Protein AF-A0A932LAW6-F1 (afdb_monomer_lite)

Secondary structure (DSSP, 8-state):
--------HHHHHHHHHHHHHHHHTT--HHHHHHHHHHSS--HHHHHHHHHHHHHHHTT--HHHHHHHTGGGSPPTHHHHHHHHHHHHHHHHHHHHHHHHHHHHHHHHHHHHHH-SPP--TTSS---SHHHHHHHHHHHHHHHHHHHHHHHHHHTTTTTSHHHHHHS--

Structure (mmCIF, N/CA/C/O backbone):
data_AF-A0A932LAW6-F1
#
_entry.id   AF-A0A932LAW6-F1
#
loop_
_atom_site.group_PDB
_atom_site.id
_atom_site.type_symbol
_atom_site.label_atom_id
_atom_site.label_alt_id
_atom_site.label_comp_id
_atom_site.label_asym_id
_atom_site.label_entity_id
_atom_site.label_seq_id
_atom_site.pdbx_PDB_ins_code
_atom_site.Cartn_x
_atom_site.Cartn_y
_atom_site.Cartn_z
_atom_site.occupancy
_atom_site.B_iso_or_equiv
_atom_site.auth_seq_id
_atom_site.auth_comp_id
_atom_site.auth_asym_id
_atom_site.auth_atom_id
_atom_site.pdbx_PDB_model_num
ATOM 1 N N . MET A 1 1 ? -21.302 -23.921 12.202 1.00 32.75 1 MET A N 1
ATOM 2 C CA . MET A 1 1 ? -21.237 -22.732 13.083 1.00 32.75 1 MET A CA 1
ATOM 3 C C . MET A 1 1 ? -19.963 -21.955 12.739 1.00 32.75 1 MET A C 1
ATOM 5 O O . MET A 1 1 ? -18.910 -22.314 13.235 1.00 32.75 1 MET A O 1
ATOM 9 N N . ILE A 1 2 ? -20.011 -20.989 11.806 1.00 37.12 2 ILE A N 1
ATOM 10 C CA . ILE A 1 2 ? -18.810 -20.324 11.227 1.00 37.12 2 ILE A CA 1
ATOM 11 C C . ILE A 1 2 ? -18.952 -18.786 11.261 1.00 37.12 2 ILE A C 1
ATOM 13 O O . ILE A 1 2 ? -18.559 -18.077 10.343 1.00 37.12 2 ILE A O 1
ATOM 17 N N . PHE A 1 3 ? -19.542 -18.243 12.326 1.00 42.47 3 PHE A N 1
ATOM 18 C CA . PHE A 1 3 ? -19.561 -16.798 12.563 1.00 42.47 3 PHE A CA 1
ATOM 19 C C . PHE A 1 3 ? -18.620 -16.491 13.727 1.00 42.47 3 PHE A C 1
ATOM 21 O O . PHE A 1 3 ? -19.034 -16.445 14.882 1.00 42.47 3 PHE A O 1
ATOM 28 N N . SER A 1 4 ? -17.327 -16.312 13.437 1.00 49.47 4 SER A N 1
ATOM 29 C CA . SER A 1 4 ? -16.444 -15.626 14.385 1.00 49.47 4 SER A CA 1
ATOM 30 C C . SER A 1 4 ? -16.989 -14.214 14.551 1.00 49.47 4 SER A C 1
ATOM 32 O O . SER A 1 4 ? -16.991 -13.446 13.591 1.00 49.47 4 SER A O 1
ATOM 34 N N . ALA A 1 5 ? -17.457 -13.877 15.753 1.00 54.28 5 ALA A N 1
ATOM 35 C CA . ALA A 1 5 ? -17.764 -12.504 16.119 1.00 54.28 5 ALA A CA 1
ATOM 36 C C . ALA A 1 5 ? -16.483 -11.680 15.921 1.00 54.28 5 ALA A C 1
ATOM 38 O O . ALA A 1 5 ? -15.539 -11.810 16.692 1.00 54.28 5 ALA A O 1
ATOM 39 N N . ARG A 1 6 ? -16.406 -10.925 14.828 1.00 62.38 6 ARG A N 1
ATOM 40 C CA . ARG A 1 6 ? -15.331 -9.973 14.540 1.00 62.38 6 ARG A CA 1
ATOM 41 C C . ARG A 1 6 ? -15.925 -8.581 14.667 1.00 62.38 6 ARG A C 1
ATOM 43 O O . ARG 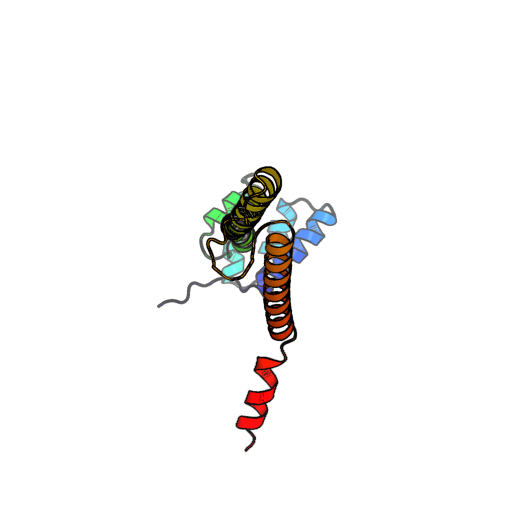A 1 6 ? -17.070 -8.375 14.264 1.00 62.38 6 ARG A O 1
ATOM 50 N N . ILE A 1 7 ? -15.164 -7.637 15.211 1.00 67.69 7 ILE A N 1
ATOM 51 C CA . ILE A 1 7 ? -15.581 -6.231 15.214 1.00 67.69 7 ILE A CA 1
ATOM 52 C C . ILE A 1 7 ? -15.741 -5.742 13.763 1.00 67.69 7 ILE A C 1
ATOM 54 O O . ILE A 1 7 ? -14.938 -6.076 12.886 1.00 67.69 7 ILE A O 1
ATOM 58 N N . GLY A 1 8 ? -16.785 -4.956 13.492 1.00 70.44 8 GLY A N 1
ATOM 59 C CA . GLY A 1 8 ? -16.964 -4.334 12.181 1.00 70.44 8 GLY A CA 1
ATOM 60 C C . GLY A 1 8 ? -15.859 -3.310 11.896 1.00 70.44 8 GLY A C 1
ATOM 61 O O . GLY A 1 8 ? -15.433 -2.590 12.799 1.00 70.44 8 GLY A O 1
ATOM 62 N N . LEU A 1 9 ? -15.415 -3.187 10.636 1.00 69.25 9 LEU A N 1
ATOM 63 C CA . LEU A 1 9 ? -14.391 -2.196 10.256 1.00 69.25 9 LEU A CA 1
ATOM 64 C C . LEU A 1 9 ? -14.783 -0.762 10.650 1.00 69.25 9 LEU A C 1
ATOM 66 O O . LEU A 1 9 ? -13.919 0.023 11.035 1.00 69.25 9 LEU A O 1
ATOM 70 N N . THR A 1 10 ? -16.072 -0.424 10.575 1.00 72.88 10 THR A N 1
ATOM 71 C CA . THR A 1 10 ? -16.589 0.896 10.957 1.00 72.88 10 THR A CA 1
ATOM 72 C C . THR A 1 10 ? -16.482 1.140 12.461 1.00 72.88 10 THR A C 1
ATOM 74 O O . THR A 1 10 ? -16.036 2.212 12.862 1.00 72.88 10 THR A O 1
ATOM 77 N N . GLU A 1 11 ? -16.837 0.154 13.292 1.00 75.88 11 GLU A N 1
ATOM 78 C CA . GLU A 1 11 ? -16.716 0.258 14.754 1.00 75.88 11 GLU A CA 1
ATOM 79 C C . GLU A 1 11 ? -15.250 0.403 15.174 1.00 75.88 11 GLU A C 1
ATOM 81 O O . GLU A 1 11 ? -14.919 1.263 15.988 1.00 75.88 11 GLU A O 1
ATOM 86 N N . LEU A 1 12 ? -14.348 -0.365 14.552 1.00 77.25 12 LEU A N 1
ATOM 87 C CA . LEU A 1 12 ? -12.912 -0.236 14.788 1.00 77.25 12 LEU A CA 1
ATOM 88 C C . LEU A 1 12 ? -12.383 1.144 14.379 1.00 77.25 12 LEU A C 1
ATOM 90 O O . LEU A 1 12 ? -11.644 1.773 15.131 1.00 77.25 12 LEU A O 1
ATOM 94 N N . ALA A 1 13 ? -12.771 1.638 13.202 1.00 78.62 13 ALA A N 1
ATOM 95 C CA . ALA A 1 13 ? -12.347 2.950 12.723 1.00 78.62 13 ALA A CA 1
ATOM 96 C C . ALA A 1 13 ? -12.847 4.087 13.629 1.00 78.62 13 ALA A C 1
ATOM 98 O O . ALA A 1 13 ? -12.137 5.076 13.825 1.00 78.62 13 ALA A O 1
ATOM 99 N N . GLN A 1 14 ? -14.052 3.955 14.192 1.00 82.62 14 GLN A N 1
ATOM 100 C CA . GLN A 1 14 ? -14.587 4.900 15.172 1.00 82.62 14 GLN A CA 1
ATOM 101 C C . GLN A 1 14 ? -13.811 4.845 16.493 1.00 82.62 14 GLN A C 1
ATOM 103 O O . GLN A 1 14 ? -13.443 5.903 17.002 1.00 82.62 14 GLN A O 1
ATOM 108 N N . LEU A 1 15 ? -13.502 3.647 17.002 1.00 82.56 15 LEU A N 1
ATOM 109 C CA . LEU A 1 15 ? -12.679 3.466 18.201 1.00 82.56 15 LEU A CA 1
ATOM 110 C C . LEU A 1 15 ? -11.290 4.096 18.018 1.00 82.56 15 LEU A C 1
ATOM 112 O O . LEU A 1 15 ? -10.901 4.955 18.803 1.00 82.56 15 LEU A O 1
ATOM 116 N N . CYS A 1 16 ? -10.572 3.756 16.941 1.00 83.12 16 CYS A N 1
ATOM 117 C CA . CYS A 1 16 ? -9.248 4.318 16.657 1.00 83.12 16 CYS A CA 1
ATOM 118 C C . CYS A 1 16 ? -9.266 5.849 16.573 1.00 83.12 16 CYS A C 1
ATOM 120 O O . CYS A 1 16 ? -8.334 6.497 17.039 1.00 83.12 16 CYS A O 1
ATOM 122 N N . ARG A 1 17 ? -10.326 6.434 16.002 1.00 84.06 17 ARG A N 1
ATOM 123 C CA . ARG A 1 17 ? -10.468 7.890 15.902 1.00 84.06 17 ARG A CA 1
ATOM 124 C C . ARG A 1 17 ? -10.625 8.541 17.274 1.00 84.06 17 ARG A C 1
ATOM 126 O O . ARG A 1 17 ? -9.969 9.540 17.532 1.00 84.06 17 ARG A O 1
ATOM 133 N N . ARG A 1 18 ? -11.451 7.967 18.154 1.00 84.00 18 ARG A N 1
ATOM 134 C CA . ARG A 1 18 ? -11.637 8.479 19.521 1.00 84.00 18 ARG A CA 1
ATOM 135 C C . ARG A 1 18 ? -10.368 8.346 20.354 1.00 84.00 18 ARG A C 1
ATOM 137 O O . ARG A 1 18 ? -9.985 9.306 21.015 1.00 84.00 18 ARG A O 1
ATOM 144 N N . LEU A 1 19 ? -9.689 7.199 20.260 1.00 85.81 19 LEU A N 1
ATOM 145 C CA . LEU A 1 19 ? -8.396 6.979 20.909 1.00 85.81 19 LEU A CA 1
ATOM 146 C C . LEU A 1 19 ? -7.358 8.009 20.441 1.00 85.81 19 LEU A C 1
ATOM 148 O O . LEU A 1 19 ? -6.687 8.607 21.275 1.00 85.81 19 LEU A O 1
ATOM 152 N N . ALA A 1 20 ? -7.265 8.262 19.131 1.00 85.31 20 ALA A N 1
ATOM 153 C CA . ALA A 1 20 ? -6.348 9.257 18.579 1.00 85.31 20 ALA A CA 1
ATOM 154 C C . ALA A 1 20 ? -6.633 10.665 19.121 1.00 85.31 20 ALA A C 1
ATOM 156 O O . ALA A 1 20 ? -5.726 11.299 19.647 1.00 85.31 20 ALA A O 1
ATOM 157 N N . THR A 1 21 ? -7.893 11.115 19.084 1.00 87.56 21 THR A N 1
ATOM 158 C CA . THR A 1 21 ? -8.285 12.426 19.628 1.00 87.56 21 THR A CA 1
ATOM 159 C C . THR A 1 21 ? -7.980 12.544 21.121 1.00 87.56 21 THR A C 1
ATOM 161 O O . THR A 1 21 ? -7.531 13.590 21.574 1.00 87.56 21 THR A O 1
ATOM 164 N N . ALA A 1 22 ? -8.201 11.482 21.897 1.00 86.81 22 ALA A N 1
ATOM 165 C CA . ALA A 1 22 ? -7.943 11.499 23.331 1.00 86.81 22 ALA A CA 1
ATOM 166 C C . ALA A 1 22 ? -6.441 11.567 23.660 1.00 86.81 22 ALA A C 1
ATOM 168 O O . ALA A 1 22 ? -6.046 12.309 24.557 1.00 86.81 22 ALA A O 1
ATOM 169 N N . ILE A 1 23 ? -5.606 10.837 22.916 1.00 85.50 23 ILE A N 1
ATOM 170 C CA . ILE A 1 23 ? -4.144 10.871 23.072 1.00 85.50 23 ILE A CA 1
ATOM 171 C C . ILE A 1 23 ? -3.584 12.227 22.626 1.00 85.50 23 ILE A C 1
ATOM 173 O O . ILE A 1 23 ? -2.726 12.788 23.299 1.00 85.50 23 ILE A O 1
ATOM 177 N N . GLU A 1 24 ? -4.092 12.782 21.526 1.00 86.62 24 GLU A N 1
ATOM 178 C CA . GLU A 1 24 ? -3.698 14.103 21.021 1.00 86.62 24 GLU A CA 1
ATOM 179 C C . GLU A 1 24 ? -4.111 15.233 21.978 1.00 86.62 24 GLU A C 1
ATOM 181 O O . GLU A 1 24 ? -3.379 16.202 22.150 1.00 86.62 24 GLU A O 1
ATOM 186 N N . ALA A 1 25 ? -5.224 15.058 22.696 1.00 89.75 25 ALA A N 1
ATOM 187 C CA . ALA A 1 25 ? -5.639 15.926 23.798 1.00 89.75 25 ALA A CA 1
ATOM 188 C C . ALA A 1 25 ? -4.805 15.745 25.087 1.00 89.75 25 ALA A C 1
ATOM 190 O O . ALA A 1 25 ? -5.107 16.371 26.102 1.00 89.75 25 ALA A O 1
ATOM 191 N N . GLY A 1 26 ? -3.781 14.883 25.077 1.00 86.56 26 GLY A N 1
ATOM 192 C CA . GLY A 1 26 ? -2.899 14.639 26.219 1.00 86.56 26 GLY A CA 1
ATOM 193 C C . GLY A 1 26 ? -3.530 13.807 27.338 1.00 86.56 26 GLY A C 1
ATOM 194 O O . GLY A 1 26 ? -3.034 13.820 28.464 1.00 86.56 26 GLY A O 1
ATOM 195 N N . ILE A 1 27 ? -4.626 13.090 27.066 1.00 87.88 27 ILE A N 1
ATOM 196 C CA . ILE A 1 27 ? -5.257 12.219 28.060 1.00 87.88 27 ILE A CA 1
ATOM 197 C C . ILE A 1 27 ? -4.407 10.956 28.220 1.00 87.88 27 ILE A C 1
ATOM 199 O O . ILE A 1 27 ? -4.012 10.314 27.247 1.00 87.88 27 ILE A O 1
ATOM 203 N N . GLU A 1 28 ? -4.145 10.588 29.472 1.00 87.69 28 GLU A N 1
ATOM 204 C CA . GLU A 1 28 ? -3.332 9.426 29.820 1.00 87.69 28 GLU A CA 1
ATOM 205 C C . GLU A 1 28 ? -3.929 8.130 29.250 1.00 87.69 28 GLU A C 1
ATOM 207 O O . GLU A 1 28 ? -5.117 7.847 29.426 1.00 87.69 28 GLU A O 1
ATOM 212 N N . ILE A 1 29 ? -3.096 7.337 28.570 1.00 82.50 29 ILE A N 1
ATOM 213 C CA . ILE A 1 29 ? -3.518 6.181 27.770 1.00 82.50 29 ILE A CA 1
ATOM 214 C C . ILE A 1 29 ? -4.379 5.186 28.563 1.00 82.50 29 ILE A C 1
ATOM 216 O O . ILE A 1 29 ? -5.397 4.729 28.044 1.00 82.50 29 ILE A O 1
ATOM 220 N N . ARG A 1 30 ? -4.063 4.904 29.836 1.00 84.12 30 ARG A N 1
ATOM 221 C CA . ARG A 1 30 ? -4.860 3.995 30.682 1.00 84.12 30 ARG A CA 1
ATOM 222 C C . ARG A 1 30 ? -6.273 4.526 30.917 1.00 84.12 30 ARG A C 1
ATOM 224 O O . ARG A 1 30 ? -7.238 3.771 30.815 1.00 84.12 30 ARG A O 1
ATOM 231 N N . GLN A 1 31 ? -6.417 5.827 31.171 1.00 85.12 31 GLN A N 1
ATOM 232 C CA . GLN A 1 31 ? -7.727 6.454 31.374 1.00 85.12 31 GLN A CA 1
ATOM 233 C C . GLN A 1 31 ? -8.558 6.459 30.090 1.00 85.12 31 GLN A C 1
ATOM 235 O O . GLN A 1 31 ? -9.772 6.255 30.138 1.00 85.12 31 GLN A O 1
ATOM 240 N N . VAL A 1 32 ? -7.916 6.666 28.937 1.00 87.81 32 VAL A N 1
ATOM 241 C CA . VAL A 1 32 ? -8.583 6.609 27.630 1.00 87.81 32 VAL A CA 1
ATOM 242 C C . VAL A 1 32 ? -9.174 5.217 27.385 1.00 87.81 32 VAL A C 1
ATOM 244 O O . VAL A 1 32 ? -10.351 5.103 27.038 1.00 87.81 32 VAL A O 1
ATOM 247 N N . TRP A 1 33 ? -8.398 4.157 27.628 1.00 85.06 33 TRP A N 1
ATOM 248 C CA . TRP A 1 33 ? -8.867 2.777 27.468 1.00 85.06 33 TRP A CA 1
ATOM 249 C C . TRP A 1 33 ? -10.000 2.417 28.433 1.00 85.06 33 TRP A C 1
ATOM 251 O O . TRP A 1 33 ? -10.991 1.822 28.010 1.00 85.06 33 TRP A O 1
ATOM 261 N N . GLN A 1 34 ? -9.915 2.832 29.701 1.00 85.00 34 GLN A N 1
ATOM 262 C CA . GLN A 1 34 ? -10.994 2.614 30.674 1.00 85.00 34 GLN A CA 1
ATOM 263 C C . GLN A 1 34 ? -12.297 3.332 30.282 1.00 85.00 34 GLN A C 1
ATOM 265 O O . GLN A 1 34 ? -13.393 2.772 30.422 1.00 85.00 34 GLN A O 1
ATOM 270 N N . ARG A 1 35 ? -12.198 4.557 29.746 1.00 86.00 35 ARG A N 1
ATOM 271 C CA . ARG A 1 35 ? -13.356 5.321 29.254 1.00 86.00 35 ARG A CA 1
ATOM 272 C C . ARG A 1 35 ? -14.012 4.651 28.049 1.00 86.00 35 ARG A C 1
ATOM 274 O O . ARG A 1 35 ? -15.235 4.536 28.025 1.00 86.00 35 ARG A O 1
ATOM 281 N N . GLU A 1 36 ? -13.231 4.163 27.087 1.00 86.56 36 GLU A N 1
ATOM 282 C CA . GLU A 1 36 ? -13.774 3.458 25.916 1.00 86.56 36 GLU A CA 1
ATOM 283 C C . GLU A 1 36 ? -14.362 2.082 26.271 1.00 86.56 36 GLU A C 1
ATOM 285 O O . GLU A 1 36 ? -15.406 1.715 25.733 1.00 86.56 36 GLU A O 1
ATOM 290 N N . ALA A 1 37 ? -13.785 1.349 27.233 1.00 83.44 37 ALA A N 1
ATOM 291 C CA . ALA A 1 37 ? -14.366 0.097 27.733 1.00 83.44 37 ALA A CA 1
ATOM 292 C C . ALA A 1 37 ? -15.738 0.314 28.406 1.00 83.44 37 ALA A C 1
ATOM 294 O O . ALA A 1 37 ? -16.668 -0.484 28.248 1.00 83.44 37 ALA A O 1
ATOM 295 N N . THR A 1 38 ? -15.894 1.430 29.121 1.00 80.38 38 THR A N 1
ATOM 296 C CA . THR A 1 38 ? -17.153 1.795 29.792 1.00 80.38 38 THR A CA 1
ATOM 297 C C . THR A 1 38 ? -18.156 2.452 28.831 1.00 80.38 38 THR A C 1
ATOM 299 O O . THR A 1 38 ? -19.363 2.437 29.084 1.00 80.38 38 THR A O 1
ATOM 302 N N . GLY A 1 39 ? -17.684 2.972 27.696 1.00 78.62 39 GLY A N 1
ATOM 303 C CA . GLY A 1 39 ? -18.461 3.700 26.697 1.00 78.62 39 GLY A CA 1
ATOM 304 C C . GLY A 1 39 ? -19.521 2.881 25.949 1.00 78.62 39 GLY A C 1
ATOM 305 O O . GLY A 1 39 ? -19.820 1.723 26.252 1.00 78.62 39 GLY A O 1
ATOM 306 N N . ARG A 1 40 ? -20.137 3.517 24.943 1.00 72.12 40 ARG A N 1
ATOM 307 C CA . ARG A 1 40 ? -21.150 2.888 24.079 1.00 72.12 40 ARG A CA 1
ATOM 308 C C . ARG A 1 40 ? -20.472 1.993 23.037 1.00 72.12 40 ARG A C 1
ATOM 310 O O . ARG A 1 40 ? -20.171 2.446 21.935 1.00 72.12 40 ARG A O 1
ATOM 317 N N . VAL A 1 41 ? -20.256 0.735 23.406 1.00 75.88 41 VA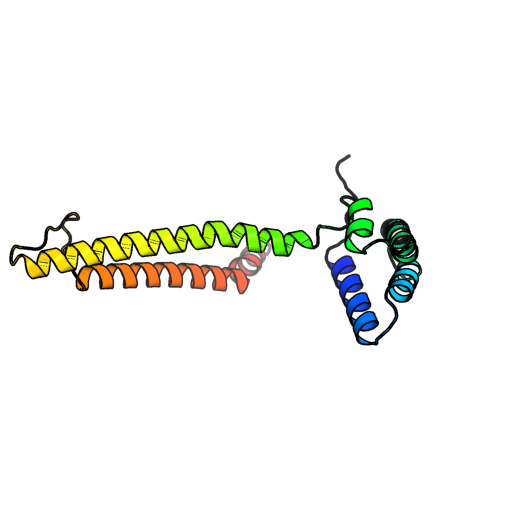L A N 1
ATOM 318 C CA . VAL A 1 41 ? -19.751 -0.348 22.548 1.00 75.88 41 VAL A CA 1
ATOM 319 C C . VAL A 1 41 ? -20.656 -1.578 22.653 1.00 75.88 41 VAL A C 1
ATOM 321 O O . VAL A 1 41 ? -21.377 -1.748 23.639 1.00 75.88 41 VAL A O 1
ATOM 324 N N . SER A 1 42 ? -20.635 -2.439 21.632 1.00 77.19 42 SER A N 1
ATOM 325 C CA . SER A 1 42 ? -21.396 -3.693 21.623 1.00 77.19 42 SER A CA 1
ATOM 326 C C . SER A 1 42 ? -20.999 -4.598 22.799 1.00 77.19 42 SER A C 1
ATOM 328 O O . SER A 1 42 ? -19.857 -4.584 23.261 1.00 77.19 42 SER A O 1
ATOM 330 N N . SER A 1 43 ? -21.937 -5.400 23.314 1.00 73.69 43 SER A N 1
ATOM 331 C CA . SER A 1 43 ? -21.728 -6.202 24.534 1.00 73.69 43 SER A CA 1
ATOM 332 C C . SER A 1 43 ? -20.559 -7.193 24.425 1.00 73.69 43 SER A C 1
ATOM 334 O O . SER A 1 43 ? -19.851 -7.421 25.407 1.00 73.69 43 SER A O 1
ATOM 336 N N . GLY A 1 44 ? -20.313 -7.737 23.228 1.00 75.56 44 GLY A N 1
ATOM 337 C CA . GLY A 1 44 ? -19.161 -8.595 22.937 1.00 75.56 44 GLY A CA 1
ATOM 338 C C . GLY A 1 44 ? -17.828 -7.840 22.880 1.00 75.56 44 GLY A C 1
ATOM 339 O O . GLY A 1 44 ? -16.815 -8.350 23.359 1.00 75.56 44 GLY A O 1
ATOM 340 N N . LEU A 1 45 ? -17.830 -6.610 22.354 1.00 77.75 45 LEU A N 1
ATOM 341 C CA . LEU A 1 45 ? -16.649 -5.747 22.288 1.00 77.75 45 LEU A CA 1
ATOM 342 C C . LEU A 1 45 ? -16.291 -5.182 23.666 1.00 77.75 45 LEU A C 1
ATOM 344 O O . LEU A 1 45 ? -15.113 -5.118 23.997 1.00 77.75 45 LEU A O 1
ATOM 348 N N . ARG A 1 46 ? -17.289 -4.842 24.493 1.00 83.81 46 ARG A N 1
ATOM 349 C CA . ARG A 1 46 ? -17.089 -4.315 25.851 1.00 83.81 46 ARG A CA 1
ATOM 350 C C . ARG A 1 46 ? -16.205 -5.226 26.696 1.00 83.81 46 ARG A C 1
ATOM 352 O O . ARG A 1 46 ? -15.213 -4.757 27.237 1.00 83.81 46 ARG A O 1
ATOM 359 N N . LYS A 1 47 ? -16.527 -6.524 26.773 1.00 83.38 47 LYS A N 1
ATOM 360 C CA . LYS A 1 47 ? -15.749 -7.488 27.577 1.00 83.38 47 LYS A CA 1
ATOM 361 C C . LYS A 1 47 ? -14.280 -7.533 27.156 1.00 83.38 47 LYS A C 1
ATOM 363 O O . LYS A 1 47 ? -13.395 -7.596 27.997 1.00 83.38 47 LYS A O 1
ATOM 368 N N . ARG A 1 48 ? -14.036 -7.471 25.850 1.00 84.81 48 ARG A N 1
ATOM 369 C CA . ARG A 1 48 ? -12.701 -7.529 25.253 1.00 84.81 48 ARG A CA 1
ATOM 370 C C . ARG A 1 48 ? -11.927 -6.223 25.429 1.00 84.81 48 ARG A C 1
ATOM 372 O O . ARG A 1 48 ? -10.760 -6.255 25.784 1.00 84.81 48 ARG A O 1
ATOM 379 N N . LEU A 1 49 ? -12.579 -5.072 25.258 1.00 84.19 49 LEU A N 1
ATOM 380 C CA . LEU A 1 49 ? -11.985 -3.768 25.571 1.00 84.19 49 LEU A CA 1
ATOM 381 C C . LEU A 1 49 ? -11.651 -3.632 27.054 1.00 84.19 49 LEU A C 1
ATOM 383 O O . LEU A 1 49 ? -10.647 -3.017 27.386 1.00 84.19 49 LEU A O 1
ATOM 387 N N . GLN A 1 50 ? -12.469 -4.213 27.930 1.00 87.06 50 GLN A N 1
ATOM 388 C CA . GLN A 1 50 ? -12.220 -4.210 29.365 1.00 87.06 50 GLN A CA 1
ATOM 389 C C . GLN A 1 50 ? -10.993 -5.058 29.719 1.00 87.06 50 GLN A C 1
ATOM 391 O O . GLN A 1 50 ? -10.123 -4.572 30.428 1.00 87.06 50 GLN A O 1
ATOM 396 N N . GLN A 1 51 ? -10.844 -6.243 29.116 1.00 86.38 51 GLN A N 1
ATOM 397 C CA . GLN A 1 51 ? -9.616 -7.045 29.230 1.00 86.38 51 GLN A CA 1
ATOM 398 C C . GLN A 1 51 ? -8.370 -6.267 28.778 1.00 86.38 51 GLN A C 1
ATOM 400 O O . GLN A 1 51 ? -7.365 -6.261 29.486 1.00 86.38 51 GLN A O 1
ATOM 405 N N . VAL A 1 52 ? -8.450 -5.565 27.641 1.00 86.88 52 VAL A N 1
ATOM 406 C CA . VAL A 1 52 ? -7.343 -4.731 27.143 1.00 86.88 52 VAL A CA 1
ATOM 407 C C . VAL A 1 52 ? -7.051 -3.567 28.093 1.00 86.88 52 VAL A C 1
ATOM 409 O O . VAL A 1 52 ? -5.891 -3.302 28.396 1.00 86.88 52 VAL A O 1
ATOM 412 N N . ALA A 1 53 ? -8.080 -2.882 28.595 1.00 87.75 53 ALA A N 1
ATOM 413 C CA . ALA A 1 53 ? -7.917 -1.779 29.538 1.00 87.75 53 ALA A CA 1
ATOM 414 C C . ALA A 1 53 ? -7.263 -2.237 30.850 1.00 87.75 53 ALA A C 1
ATOM 416 O O . ALA A 1 53 ? -6.386 -1.542 31.364 1.00 87.75 53 ALA A O 1
ATOM 417 N N . ASP A 1 54 ? -7.638 -3.414 31.354 1.00 89.12 54 ASP A N 1
ATOM 418 C CA . ASP A 1 54 ? -7.066 -3.994 32.569 1.00 89.12 54 ASP A CA 1
ATOM 419 C C . ASP A 1 54 ? -5.596 -4.390 32.363 1.00 89.12 54 ASP A C 1
ATOM 421 O O . ASP A 1 54 ? -4.761 -4.105 33.218 1.00 89.12 54 ASP A O 1
ATOM 425 N N . ALA A 1 55 ? -5.247 -4.988 31.220 1.00 86.62 55 ALA A N 1
ATOM 426 C CA . ALA A 1 55 ? -3.862 -5.318 30.870 1.00 86.62 55 ALA A CA 1
ATOM 427 C C . ALA A 1 55 ? -2.973 -4.070 30.759 1.00 86.62 55 ALA A C 1
ATOM 429 O O . ALA A 1 55 ? -1.899 -3.996 31.359 1.00 86.62 55 ALA A O 1
ATOM 430 N N . VAL A 1 56 ? -3.463 -3.030 30.083 1.00 87.81 56 VAL A N 1
ATOM 431 C CA . VAL A 1 56 ? -2.751 -1.748 29.962 1.00 87.81 56 VAL A CA 1
ATOM 432 C C . VAL A 1 56 ? -2.631 -1.052 31.326 1.00 87.81 56 VAL A C 1
ATOM 434 O O . VAL A 1 56 ? -1.616 -0.414 31.609 1.00 87.81 56 VAL A O 1
ATOM 437 N N . ALA A 1 57 ? -3.618 -1.208 32.215 1.00 86.69 57 ALA A N 1
ATOM 438 C CA . ALA A 1 57 ? -3.540 -0.713 33.590 1.00 86.69 57 ALA A CA 1
ATOM 439 C C . ALA A 1 57 ? -2.492 -1.457 34.438 1.00 86.69 57 ALA A C 1
ATOM 441 O O . ALA A 1 57 ? -1.865 -0.833 35.295 1.00 86.69 57 ALA A O 1
ATOM 442 N N . ARG A 1 58 ? -2.246 -2.747 34.168 1.00 87.12 58 ARG A N 1
ATOM 443 C CA . ARG A 1 58 ? -1.157 -3.536 34.777 1.00 87.12 58 ARG A CA 1
ATOM 444 C C . ARG A 1 58 ? 0.236 -3.182 34.242 1.00 87.12 58 ARG A C 1
ATOM 446 O O . ARG A 1 58 ? 1.226 -3.660 34.786 1.00 87.12 58 ARG A O 1
ATOM 453 N N . GLY A 1 59 ? 0.323 -2.334 33.216 1.00 85.69 59 GLY A N 1
ATOM 454 C CA . GLY A 1 59 ? 1.583 -1.923 32.592 1.00 85.69 59 GLY A CA 1
ATOM 455 C C . GLY A 1 59 ? 2.003 -2.781 31.397 1.00 85.69 59 GLY A C 1
ATOM 456 O O . GLY A 1 59 ? 3.117 -2.620 30.905 1.00 85.69 59 GLY A O 1
ATOM 457 N N . GLU A 1 60 ? 1.133 -3.666 30.911 1.00 85.31 60 GLU A N 1
ATOM 458 C CA . GLU A 1 60 ? 1.377 -4.413 29.677 1.00 85.31 60 GLU A CA 1
ATOM 459 C C . GLU A 1 60 ? 1.262 -3.494 28.454 1.00 85.31 60 GLU A C 1
ATOM 461 O O . GLU A 1 60 ? 0.577 -2.462 28.474 1.00 85.31 60 GLU A O 1
ATOM 466 N N . THR A 1 61 ? 1.929 -3.858 27.356 1.00 84.50 61 THR A N 1
ATOM 467 C CA . THR A 1 61 ? 1.820 -3.065 26.132 1.00 84.50 61 THR A CA 1
ATOM 468 C C . THR A 1 61 ? 0.435 -3.241 25.508 1.00 84.50 61 THR A C 1
ATOM 470 O O . THR A 1 61 ? -0.145 -4.326 25.508 1.00 84.50 61 THR A O 1
ATOM 473 N N . VAL A 1 62 ? -0.094 -2.171 24.907 1.00 81.56 62 VAL A N 1
ATOM 474 C CA . VAL A 1 62 ? -1.375 -2.211 24.175 1.00 81.56 62 VAL A CA 1
ATOM 475 C C . VAL A 1 62 ? -1.356 -3.284 23.074 1.00 81.56 62 VAL A C 1
ATOM 477 O O . VAL A 1 62 ? -2.377 -3.906 22.797 1.00 81.56 62 VAL A O 1
ATOM 480 N N . SER A 1 63 ? -0.195 -3.517 22.454 1.00 79.38 63 SER A N 1
ATOM 481 C CA . SER A 1 63 ? -0.020 -4.538 21.417 1.00 79.38 63 SER A CA 1
ATOM 482 C C . SER A 1 63 ? -0.218 -5.954 21.960 1.00 79.38 63 SER A C 1
ATOM 484 O O . SER A 1 63 ? -0.918 -6.741 21.322 1.00 79.38 63 SER A O 1
ATOM 486 N N . ASP A 1 64 ? 0.352 -6.256 23.129 1.00 81.69 64 ASP A N 1
ATOM 487 C CA . ASP A 1 64 ? 0.272 -7.583 23.752 1.00 81.69 64 ASP A CA 1
ATOM 488 C C . ASP A 1 64 ? -1.145 -7.855 24.273 1.00 81.69 64 ASP A C 1
ATOM 490 O O . ASP A 1 64 ? -1.731 -8.893 23.970 1.00 81.69 64 ASP A O 1
ATOM 494 N N . ALA A 1 65 ? -1.756 -6.860 24.921 1.00 83.75 65 ALA A N 1
ATOM 495 C CA . ALA A 1 65 ? -3.132 -6.928 25.410 1.00 83.75 65 ALA A CA 1
ATOM 496 C C . ALA A 1 65 ? -4.160 -7.176 24.283 1.00 83.75 65 ALA A C 1
ATOM 498 O O . ALA A 1 65 ? -5.104 -7.963 24.414 1.00 83.75 65 ALA A O 1
ATOM 499 N N . ILE A 1 66 ? -3.984 -6.515 23.131 1.00 79.62 66 ILE A N 1
ATOM 500 C CA . ILE A 1 66 ? -4.840 -6.733 21.954 1.00 79.62 66 ILE A CA 1
ATOM 501 C C . ILE A 1 66 ? -4.578 -8.116 21.339 1.00 79.62 66 ILE A C 1
ATOM 503 O O . ILE A 1 66 ? -5.528 -8.763 20.893 1.00 79.62 66 ILE A O 1
ATOM 507 N N . ALA A 1 67 ? -3.327 -8.586 21.322 1.00 78.06 67 ALA A N 1
ATOM 508 C CA . ALA A 1 67 ? -2.978 -9.909 20.807 1.00 78.06 67 ALA A CA 1
ATOM 509 C C . ALA A 1 67 ? -3.599 -11.040 21.647 1.00 78.06 67 ALA A C 1
ATOM 511 O O . ALA A 1 67 ? -4.121 -12.002 21.079 1.00 78.06 67 ALA A O 1
ATOM 512 N N . GLU A 1 68 ? -3.637 -10.889 22.973 1.00 77.44 68 GLU A N 1
ATOM 513 C CA . GLU A 1 68 ? -4.261 -11.841 23.904 1.00 77.44 68 GLU A CA 1
ATOM 514 C C . GLU A 1 68 ? -5.781 -11.964 23.688 1.00 77.44 68 GLU A C 1
ATOM 516 O O . GLU A 1 68 ? -6.383 -13.025 23.858 1.00 77.44 68 GLU A O 1
ATOM 521 N N . THR A 1 69 ? -6.408 -10.899 23.184 1.00 73.25 69 THR A N 1
ATOM 522 C CA . THR A 1 69 ? -7.830 -10.892 22.817 1.00 73.25 69 THR A CA 1
ATOM 523 C C . THR A 1 69 ? -8.129 -11.747 21.562 1.00 73.25 69 THR A C 1
ATOM 525 O O . THR A 1 69 ? -9.293 -12.040 21.261 1.00 73.25 69 THR A O 1
ATOM 528 N N . GLY A 1 70 ? -7.112 -12.202 20.824 1.00 70.81 70 GLY A N 1
ATOM 529 C CA . GLY A 1 70 ? -7.241 -13.134 19.701 1.00 70.81 70 GLY A CA 1
ATOM 530 C C . GLY A 1 70 ? -7.890 -12.538 18.442 1.00 70.81 70 GLY A C 1
ATOM 531 O O . GLY A 1 70 ? -7.780 -11.352 18.148 1.00 70.81 70 GLY A O 1
ATOM 532 N N . SER A 1 71 ? -8.603 -13.370 17.670 1.00 64.19 71 SER A N 1
ATOM 533 C CA . SER A 1 71 ? -9.115 -13.052 16.317 1.00 64.19 71 SER A CA 1
ATOM 534 C C . SER A 1 71 ? -10.286 -12.054 16.243 1.00 64.19 71 SER A C 1
ATOM 536 O O . SER A 1 71 ? -10.879 -11.881 15.174 1.00 64.19 71 SER A O 1
ATOM 538 N N . TYR A 1 72 ? -10.650 -11.418 17.362 1.00 68.38 72 TYR A N 1
ATOM 539 C CA . TYR A 1 72 ? -11.793 -10.504 17.441 1.00 68.38 72 TYR A CA 1
ATOM 540 C C . TYR A 1 72 ? -11.482 -9.118 16.884 1.00 68.38 72 TYR A C 1
ATOM 542 O O . TYR A 1 72 ? -12.295 -8.559 16.144 1.00 68.38 72 TYR A O 1
ATOM 550 N N . PHE A 1 73 ? -10.308 -8.579 17.219 1.00 66.81 73 PHE A N 1
ATOM 551 C CA . PHE A 1 73 ? -9.779 -7.400 16.550 1.00 66.81 73 PHE A CA 1
ATOM 552 C C . PHE A 1 73 ? -9.172 -7.866 15.224 1.00 66.81 73 PHE A C 1
ATOM 554 O O . PHE A 1 73 ? -8.287 -8.726 15.237 1.00 66.81 73 PHE A O 1
ATOM 561 N N . PRO A 1 74 ? -9.631 -7.364 14.061 1.00 61.78 74 PRO A N 1
ATOM 562 C CA . PRO A 1 74 ? -8.921 -7.626 12.828 1.00 61.78 74 PRO A CA 1
ATOM 563 C C . PRO A 1 74 ? -7.511 -7.076 13.033 1.00 61.78 74 PRO A C 1
ATOM 565 O O . PRO A 1 74 ? -7.365 -5.985 13.597 1.00 61.78 74 PRO A O 1
ATOM 568 N N . PRO A 1 75 ? -6.475 -7.818 12.626 1.00 57.44 75 PRO A N 1
ATOM 569 C CA . PRO A 1 75 ? -5.116 -7.371 12.840 1.00 57.44 75 PRO A CA 1
ATOM 570 C C . PRO A 1 75 ? -4.997 -5.975 12.228 1.00 57.44 75 PRO A C 1
ATOM 572 O O . PRO A 1 75 ? -5.174 -5.807 11.024 1.00 57.44 75 PRO A O 1
ATOM 575 N N . LEU A 1 76 ? -4.703 -4.943 13.025 1.00 54.53 76 LEU A N 1
ATOM 576 C CA . LEU A 1 76 ? -4.260 -3.662 12.463 1.00 54.53 76 LEU A CA 1
ATOM 577 C C . LEU A 1 76 ? -2.994 -3.883 11.610 1.00 54.53 76 LEU A C 1
ATOM 579 O O . LEU A 1 76 ? -2.715 -3.113 10.689 1.00 54.53 76 LEU A O 1
ATOM 583 N N . GLN A 1 77 ? -2.283 -4.998 11.841 1.00 51.31 77 GLN A N 1
ATOM 584 C CA . GLN A 1 77 ? -1.244 -5.498 10.951 1.00 51.31 77 GLN A CA 1
ATOM 585 C C . GLN A 1 77 ? -1.746 -5.861 9.551 1.00 51.31 77 GLN A C 1
ATOM 587 O O . GLN A 1 77 ? -0.911 -5.981 8.674 1.00 51.31 77 GLN A O 1
ATOM 592 N N . LEU A 1 78 ? -3.043 -6.001 9.264 1.00 52.94 78 LEU A N 1
ATOM 593 C CA . LEU A 1 78 ? -3.497 -6.408 7.934 1.00 52.94 78 LEU A CA 1
ATOM 594 C C . LEU A 1 78 ? -3.086 -5.376 6.873 1.00 52.94 78 LEU A C 1
ATOM 596 O O . LEU A 1 78 ? -2.534 -5.753 5.852 1.00 52.94 78 LEU A O 1
ATOM 600 N N . ARG A 1 79 ? -3.218 -4.066 7.136 1.00 53.41 79 ARG A N 1
ATOM 601 C CA . ARG A 1 79 ? -2.735 -3.026 6.202 1.00 53.41 79 ARG A CA 1
ATOM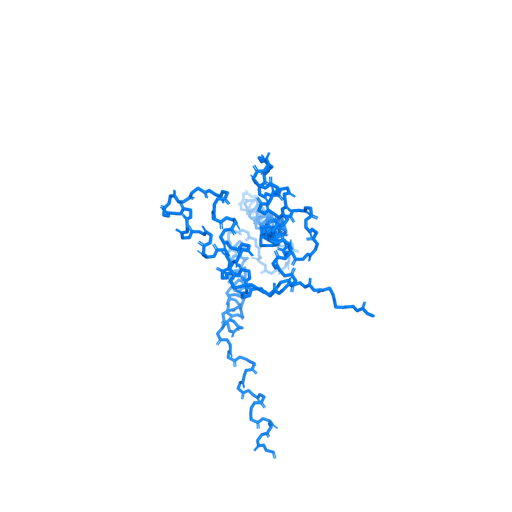 602 C C . ARG A 1 79 ? -1.215 -3.042 6.033 1.00 53.41 79 ARG A C 1
ATOM 604 O O . ARG A 1 79 ? -0.733 -2.887 4.916 1.00 53.41 79 ARG A O 1
ATOM 611 N N . ARG A 1 80 ? -0.465 -3.216 7.126 1.00 58.31 80 ARG A N 1
ATOM 612 C CA . ARG A 1 80 ? 1.005 -3.185 7.096 1.00 58.31 80 ARG A CA 1
ATOM 613 C C . ARG A 1 80 ? 1.590 -4.463 6.495 1.00 58.31 80 ARG A C 1
ATOM 615 O O . ARG A 1 80 ? 2.511 -4.372 5.699 1.00 58.31 80 ARG A O 1
ATOM 622 N N . ASN A 1 81 ? 0.989 -5.613 6.777 1.00 58.28 81 ASN A N 1
ATOM 623 C CA . ASN A 1 81 ? 1.319 -6.894 6.168 1.00 58.28 81 ASN A CA 1
ATOM 624 C C . ASN A 1 81 ? 0.871 -6.942 4.713 1.00 58.28 81 ASN A C 1
ATOM 626 O O . ASN A 1 81 ? 1.599 -7.503 3.919 1.00 58.28 81 ASN A O 1
ATOM 630 N N . PHE A 1 82 ? -0.246 -6.321 4.320 1.00 56.59 82 PHE A N 1
ATOM 631 C CA . PHE A 1 82 ? -0.592 -6.198 2.901 1.00 56.59 82 PHE A CA 1
ATOM 632 C C . PHE A 1 82 ? 0.394 -5.300 2.156 1.00 56.59 82 PHE A C 1
ATOM 634 O O . PHE A 1 82 ? 0.837 -5.668 1.077 1.00 56.59 82 PHE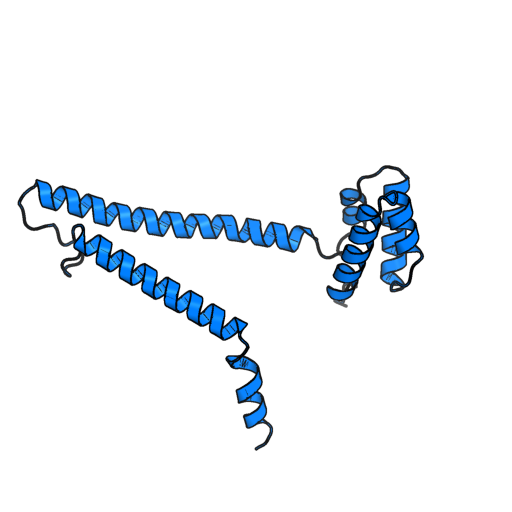 A O 1
ATOM 641 N N . LEU A 1 83 ? 0.792 -4.157 2.725 1.00 62.50 83 LEU A N 1
ATOM 642 C CA . LEU A 1 83 ? 1.807 -3.295 2.110 1.00 62.50 83 LEU A CA 1
ATOM 643 C C . LEU A 1 83 ? 3.177 -3.983 2.043 1.00 62.50 83 LEU A C 1
ATOM 645 O O . LEU A 1 83 ? 3.812 -3.948 0.996 1.00 62.50 83 LEU A O 1
ATOM 649 N N . ALA A 1 84 ? 3.602 -4.664 3.109 1.00 61.88 84 ALA A N 1
ATOM 650 C CA . ALA A 1 84 ? 4.844 -5.437 3.126 1.00 61.88 84 ALA A CA 1
ATOM 651 C C . ALA A 1 84 ? 4.784 -6.667 2.197 1.00 61.88 84 ALA A C 1
ATOM 653 O O . ALA A 1 84 ? 5.764 -6.972 1.523 1.00 61.88 84 ALA A O 1
ATOM 654 N N . ALA A 1 85 ? 3.627 -7.330 2.093 1.00 63.53 85 ALA A N 1
ATOM 655 C CA . ALA A 1 85 ? 3.405 -8.459 1.190 1.00 63.53 85 ALA A CA 1
ATOM 656 C C . ALA A 1 85 ? 3.298 -8.038 -0.279 1.00 63.53 85 ALA A C 1
ATOM 658 O O . ALA A 1 85 ? 3.576 -8.855 -1.145 1.00 63.53 85 ALA A O 1
ATOM 659 N N . ILE A 1 86 ? 2.920 -6.789 -0.577 1.00 72.75 86 ILE A N 1
ATOM 660 C CA . ILE A 1 86 ? 2.957 -6.224 -1.937 1.00 72.75 86 ILE A CA 1
ATOM 661 C C . ILE A 1 86 ? 4.354 -5.677 -2.258 1.00 72.75 86 ILE A C 1
ATOM 663 O O . ILE A 1 86 ? 4.775 -5.720 -3.412 1.00 72.75 86 ILE A O 1
ATOM 667 N N . ALA A 1 87 ? 5.098 -5.204 -1.253 1.00 76.19 87 ALA A N 1
ATOM 668 C CA . ALA A 1 87 ? 6.422 -4.620 -1.447 1.00 76.19 87 ALA A CA 1
ATOM 669 C C . ALA A 1 87 ? 7.421 -5.612 -2.061 1.00 76.19 87 ALA A C 1
ATOM 671 O O . ALA A 1 87 ? 8.123 -5.249 -3.002 1.00 76.19 87 ALA A O 1
ATOM 672 N N . TRP A 1 88 ? 7.459 -6.864 -1.584 1.00 81.25 88 TRP A N 1
ATOM 673 C CA . TRP A 1 88 ? 8.382 -7.874 -2.116 1.00 81.25 88 TRP A CA 1
ATOM 674 C C . TRP A 1 88 ? 8.088 -8.261 -3.585 1.00 81.25 88 TRP A C 1
ATOM 676 O O . TRP A 1 88 ? 8.982 -8.114 -4.422 1.00 81.25 88 TRP A O 1
ATOM 686 N N . PRO A 1 89 ? 6.851 -8.641 -3.966 1.00 82.38 89 PRO A N 1
ATOM 687 C CA . PRO A 1 89 ? 6.481 -8.852 -5.369 1.00 82.38 89 PRO A CA 1
ATOM 688 C C . PRO A 1 89 ? 6.647 -7.606 -6.249 1.00 82.38 89 PRO A C 1
ATOM 690 O O . PRO A 1 89 ? 7.049 -7.716 -7.407 1.00 82.38 89 PRO A O 1
ATOM 693 N N . GLY A 1 90 ? 6.368 -6.411 -5.715 1.00 85.12 90 GLY A N 1
ATOM 694 C CA . GLY A 1 90 ? 6.547 -5.150 -6.438 1.00 85.12 90 GLY A CA 1
ATOM 695 C C . GLY A 1 90 ? 8.012 -4.879 -6.782 1.00 85.12 90 GLY A C 1
ATOM 696 O O . GLY A 1 90 ? 8.322 -4.491 -7.909 1.00 85.12 90 GLY A O 1
ATOM 697 N N . LEU A 1 91 ? 8.920 -5.157 -5.842 1.00 83.69 91 LEU A N 1
ATOM 698 C CA . LEU A 1 91 ? 10.359 -5.057 -6.070 1.00 83.69 91 LEU A CA 1
ATOM 699 C C . LEU A 1 91 ? 10.827 -6.068 -7.126 1.00 83.69 91 LEU A C 1
ATOM 701 O O . LEU A 1 91 ? 11.582 -5.704 -8.024 1.00 83.69 91 LEU A O 1
ATOM 705 N N . GLN A 1 92 ? 10.345 -7.314 -7.063 1.00 84.94 92 GLN A N 1
ATOM 706 C CA . GLN A 1 92 ? 10.681 -8.355 -8.039 1.00 84.94 92 GLN A CA 1
ATOM 707 C C . GLN A 1 92 ? 10.263 -7.971 -9.464 1.00 84.94 92 GLN A C 1
ATOM 709 O O . GLN A 1 92 ? 11.046 -8.135 -10.399 1.00 84.94 92 GLN A O 1
ATOM 714 N N . PHE A 1 93 ? 9.057 -7.424 -9.635 1.00 87.12 93 PHE A N 1
ATOM 715 C CA . PHE A 1 93 ? 8.586 -6.937 -10.931 1.00 87.12 93 PHE A CA 1
ATOM 716 C C . PHE A 1 93 ? 9.471 -5.803 -11.470 1.00 87.12 93 PHE A C 1
ATOM 718 O O . PHE A 1 93 ? 9.887 -5.841 -12.628 1.00 87.12 93 PHE A O 1
ATOM 725 N N . GLY A 1 94 ? 9.821 -4.832 -10.619 1.00 89.12 94 GLY A N 1
ATOM 726 C CA . GLY A 1 94 ? 10.724 -3.741 -10.993 1.00 89.12 94 GLY A CA 1
ATOM 727 C C . GLY A 1 94 ? 12.113 -4.236 -11.403 1.00 89.12 94 GLY A C 1
ATOM 728 O O . GLY A 1 94 ? 12.634 -3.823 -12.439 1.00 89.12 94 GLY A O 1
ATOM 729 N N . MET A 1 95 ? 12.687 -5.171 -10.640 1.00 91.44 95 MET A N 1
ATOM 730 C CA . MET A 1 95 ? 13.981 -5.780 -10.964 1.00 91.44 95 MET A CA 1
ATOM 731 C C . MET A 1 95 ? 13.938 -6.554 -12.285 1.00 91.44 95 MET A C 1
ATOM 733 O O . MET A 1 95 ? 14.848 -6.405 -13.096 1.00 91.44 95 MET A O 1
ATOM 737 N N . ALA A 1 96 ? 12.882 -7.329 -12.547 1.00 89.94 96 ALA A N 1
ATOM 738 C CA . ALA A 1 96 ? 12.738 -8.066 -13.802 1.00 89.94 96 ALA A CA 1
ATOM 739 C C . ALA A 1 96 ? 12.709 -7.124 -15.020 1.00 89.94 96 ALA A C 1
ATOM 741 O O . ALA A 1 96 ? 13.451 -7.323 -15.982 1.00 89.94 96 ALA A O 1
ATOM 742 N N . VAL A 1 97 ? 11.910 -6.055 -14.948 1.00 89.31 97 VAL A N 1
ATOM 743 C CA . VAL A 1 97 ? 11.822 -5.031 -16.001 1.00 89.31 97 VAL A CA 1
ATOM 744 C C . VAL A 1 97 ? 13.166 -4.320 -16.206 1.00 89.31 97 VAL A C 1
ATOM 746 O O . VAL A 1 97 ? 13.555 -4.051 -17.346 1.00 89.31 97 VAL A O 1
ATOM 749 N N . ALA A 1 98 ? 13.898 -4.037 -15.127 1.00 89.38 98 ALA A N 1
ATOM 750 C CA . ALA A 1 98 ? 15.211 -3.403 -15.200 1.00 89.38 98 ALA A CA 1
ATOM 751 C C . ALA A 1 98 ? 16.259 -4.309 -15.863 1.00 89.38 98 ALA A C 1
ATOM 753 O O . ALA A 1 98 ? 16.978 -3.855 -16.750 1.00 89.38 98 ALA A O 1
ATOM 754 N N . ILE A 1 99 ? 16.315 -5.592 -15.487 1.00 92.88 99 ILE A N 1
ATOM 755 C CA . ILE A 1 99 ? 17.262 -6.566 -16.051 1.00 92.88 99 ILE A CA 1
ATOM 756 C C . ILE A 1 99 ? 17.037 -6.733 -17.558 1.00 92.88 99 ILE A C 1
ATOM 758 O O . ILE A 1 99 ? 17.997 -6.699 -18.326 1.00 92.88 99 ILE A O 1
ATOM 762 N N . VAL A 1 100 ? 15.780 -6.857 -17.998 1.00 87.88 100 VAL A N 1
ATOM 763 C CA . VAL A 1 100 ? 15.444 -6.979 -19.428 1.00 87.88 100 VAL A CA 1
ATOM 764 C C . VAL A 1 100 ? 15.842 -5.719 -20.200 1.00 87.88 100 VAL A C 1
ATOM 766 O O . VAL A 1 100 ? 16.476 -5.819 -21.250 1.00 87.88 100 VAL A O 1
ATOM 769 N N . GLY A 1 101 ? 15.538 -4.530 -19.668 1.00 85.88 101 GLY A N 1
ATOM 770 C CA . GLY A 1 101 ? 15.944 -3.269 -20.295 1.00 85.88 101 GLY A CA 1
ATOM 771 C C . GLY A 1 101 ? 17.467 -3.124 -20.391 1.00 85.88 101 GLY A C 1
ATOM 772 O O . GLY A 1 101 ? 17.994 -2.719 -21.428 1.00 85.88 101 GLY A O 1
ATOM 773 N N . PHE A 1 102 ? 18.183 -3.516 -19.336 1.00 87.75 102 PHE A N 1
ATOM 774 C CA . PHE A 1 102 ? 19.642 -3.480 -19.287 1.00 87.75 102 PHE A CA 1
ATOM 775 C C . PHE A 1 102 ? 20.291 -4.453 -20.284 1.00 87.75 102 PHE A C 1
ATOM 777 O O . PHE A 1 102 ? 21.257 -4.089 -20.953 1.00 87.75 102 PHE A O 1
ATOM 784 N N . LEU A 1 103 ? 19.730 -5.656 -20.451 1.00 86.06 103 LEU A N 1
ATOM 785 C CA . LEU A 1 103 ? 20.198 -6.644 -21.429 1.00 86.06 103 LEU A CA 1
ATOM 786 C C . LEU A 1 103 ? 20.105 -6.116 -22.870 1.00 86.06 103 LEU A C 1
ATOM 788 O O . LEU A 1 103 ? 21.064 -6.232 -23.635 1.00 86.06 103 LEU A O 1
ATOM 792 N N . ILE A 1 104 ? 18.968 -5.506 -23.224 1.00 81.50 104 ILE A N 1
ATOM 793 C CA . ILE A 1 104 ? 18.748 -4.904 -24.550 1.00 81.50 104 ILE A CA 1
ATOM 794 C C . ILE A 1 104 ? 19.758 -3.776 -24.793 1.00 81.50 104 ILE A C 1
ATOM 796 O O . ILE A 1 104 ? 20.331 -3.669 -25.879 1.00 81.50 104 ILE A O 1
ATOM 800 N N . TRP A 1 105 ? 20.013 -2.958 -23.769 1.00 81.56 105 TRP A N 1
ATOM 801 C CA . TRP A 1 105 ? 20.976 -1.866 -23.852 1.00 81.56 105 TRP A CA 1
ATOM 802 C C . TRP A 1 105 ? 22.411 -2.367 -24.075 1.00 81.56 105 TRP A C 1
ATOM 804 O O . TRP A 1 105 ? 23.072 -1.889 -24.995 1.00 81.56 105 TRP A O 1
ATOM 814 N N . ILE A 1 106 ? 22.873 -3.369 -23.314 1.00 84.00 106 ILE A N 1
ATOM 815 C CA . ILE A 1 106 ? 24.218 -3.951 -23.479 1.00 84.00 106 ILE A CA 1
ATOM 816 C C . ILE A 1 106 ? 24.404 -4.541 -24.878 1.00 84.00 106 ILE A C 1
ATOM 818 O O . ILE A 1 106 ? 25.413 -4.254 -25.525 1.00 84.00 106 ILE A O 1
ATOM 822 N N . MET A 1 107 ? 23.443 -5.334 -25.369 1.00 71.88 107 MET A N 1
ATOM 823 C CA . MET A 1 107 ? 23.523 -5.875 -26.734 1.00 71.88 107 MET A CA 1
ATOM 824 C C . MET A 1 107 ? 23.573 -4.764 -27.784 1.00 71.88 107 MET A C 1
ATOM 826 O O . MET A 1 107 ? 24.295 -4.868 -28.775 1.00 71.88 107 MET A O 1
ATOM 830 N N . GLY A 1 108 ? 22.871 -3.662 -27.529 1.00 76.25 108 GLY A N 1
ATOM 831 C CA . GLY A 1 108 ? 22.940 -2.447 -28.322 1.00 76.25 108 GLY A CA 1
ATOM 832 C C . GLY A 1 108 ? 24.319 -1.794 -28.375 1.00 76.25 108 GLY A C 1
ATOM 833 O O . GLY A 1 108 ? 24.814 -1.463 -29.451 1.00 76.25 108 GLY A O 1
ATOM 834 N N . VAL A 1 109 ? 24.943 -1.611 -27.212 1.00 77.06 109 VAL A N 1
ATOM 835 C CA . VAL A 1 109 ? 26.260 -0.973 -27.090 1.00 77.06 109 VAL A CA 1
ATOM 836 C C . VAL A 1 109 ? 27.339 -1.808 -27.784 1.00 77.06 109 VAL A C 1
ATOM 838 O O . VAL A 1 109 ? 28.132 -1.258 -28.545 1.00 77.06 109 VAL A O 1
ATOM 841 N N . ILE A 1 110 ? 27.341 -3.131 -27.594 1.00 74.06 110 ILE A N 1
ATOM 842 C CA . ILE A 1 110 ? 28.327 -4.032 -28.218 1.00 74.06 110 ILE A CA 1
ATOM 843 C C . ILE A 1 110 ? 28.162 -4.067 -29.745 1.00 74.06 110 ILE A C 1
ATOM 845 O O . ILE A 1 110 ? 29.158 -4.010 -30.474 1.00 74.06 110 ILE A O 1
ATOM 849 N N . GLY A 1 111 ? 26.918 -4.107 -30.236 1.00 68.69 111 GLY A N 1
ATOM 850 C CA . GLY A 1 111 ? 26.618 -4.044 -31.669 1.00 68.69 111 GLY A CA 1
ATOM 851 C C . GLY A 1 111 ? 27.133 -2.760 -32.329 1.00 68.69 111 GLY A C 1
ATOM 852 O O . GLY A 1 111 ? 27.736 -2.821 -33.396 1.00 68.69 111 GLY A O 1
ATOM 853 N N . ASN A 1 112 ? 26.989 -1.610 -31.661 1.00 68.88 112 ASN A N 1
ATOM 854 C CA . ASN A 1 112 ? 27.495 -0.330 -32.168 1.00 68.88 112 ASN A CA 1
ATOM 855 C C . ASN A 1 112 ? 29.032 -0.266 -32.233 1.00 68.88 112 ASN A C 1
ATOM 857 O O . ASN A 1 112 ? 29.575 0.352 -33.144 1.00 68.88 112 ASN A O 1
ATOM 861 N N . VAL A 1 113 ? 29.741 -0.897 -31.289 1.00 70.81 113 VAL A N 1
ATOM 862 C CA . VAL A 1 113 ? 31.217 -0.873 -31.228 1.00 70.81 113 VAL A CA 1
ATOM 863 C C . VAL A 1 113 ? 31.859 -1.848 -32.222 1.00 70.81 113 VAL A C 1
ATOM 865 O O . VAL A 1 113 ? 32.959 -1.598 -32.706 1.00 70.81 113 VAL A O 1
ATOM 868 N N . THR A 1 114 ? 31.177 -2.943 -32.567 1.00 66.06 114 THR A N 1
ATOM 869 C CA . THR A 1 114 ? 31.753 -4.024 -33.389 1.00 66.06 114 THR A CA 1
ATOM 870 C C . THR A 1 114 ? 31.585 -3.777 -34.898 1.00 66.06 114 THR A C 1
ATOM 872 O O . THR A 1 114 ? 32.139 -4.518 -35.707 1.00 66.06 114 THR A O 1
ATOM 875 N N . GLY A 1 115 ? 30.835 -2.744 -35.315 1.00 62.12 115 GLY A N 1
ATOM 876 C CA . GLY A 1 115 ? 30.681 -2.338 -36.727 1.00 62.12 115 GLY A CA 1
ATOM 877 C C . GLY A 1 115 ? 30.043 -3.396 -37.642 1.00 62.12 115 GLY A C 1
ATOM 878 O O . GLY A 1 115 ? 29.940 -3.211 -38.854 1.00 62.12 115 GLY A O 1
ATOM 879 N N . THR A 1 116 ? 29.602 -4.511 -37.068 1.00 57.62 116 THR A N 1
ATOM 880 C CA . THR A 1 116 ? 28.828 -5.561 -37.719 1.00 57.62 116 THR A CA 1
ATOM 881 C C . THR A 1 116 ? 27.353 -5.291 -37.474 1.00 57.62 116 THR A C 1
ATOM 883 O O . THR A 1 116 ? 26.984 -4.667 -36.479 1.00 57.62 116 THR A O 1
ATOM 886 N N . LYS A 1 117 ? 26.498 -5.720 -38.413 1.00 60.91 117 LYS A N 1
ATOM 887 C CA . LYS A 1 117 ? 25.045 -5.564 -38.283 1.00 60.91 117 LYS A CA 1
ATOM 888 C C . LYS A 1 117 ? 24.626 -6.060 -36.890 1.00 60.91 117 LYS A C 1
ATOM 890 O O . LYS A 1 117 ? 24.990 -7.189 -36.553 1.00 60.91 117 LYS A O 1
ATOM 895 N N . PRO A 1 118 ? 23.941 -5.231 -36.082 1.00 59.66 118 PRO A N 1
ATOM 896 C CA . PRO A 1 118 ? 23.577 -5.596 -34.723 1.00 59.66 118 PRO A CA 1
ATOM 897 C C . PRO A 1 118 ? 22.862 -6.949 -34.725 1.00 59.66 118 PRO A C 1
ATOM 899 O O . PRO A 1 118 ? 22.007 -7.203 -35.571 1.00 59.66 118 PRO A O 1
ATOM 902 N N . ILE A 1 119 ? 23.264 -7.837 -33.816 1.00 57.53 119 ILE A N 1
ATOM 903 C CA . ILE A 1 119 ? 22.731 -9.199 -33.736 1.00 57.53 119 ILE A CA 1
ATOM 904 C C . ILE A 1 119 ? 21.264 -9.111 -33.291 1.00 57.53 119 ILE A C 1
ATOM 906 O O . ILE A 1 119 ? 20.959 -8.970 -32.108 1.00 57.53 119 ILE A O 1
ATOM 910 N N . ASP A 1 120 ? 20.355 -9.169 -34.263 1.00 64.81 120 ASP A N 1
ATOM 911 C CA . 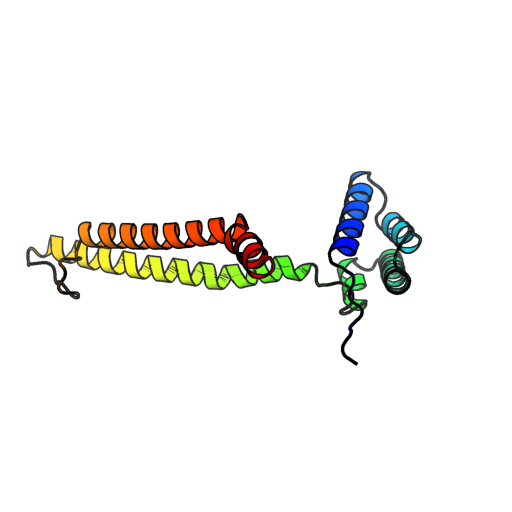ASP A 1 120 ? 18.905 -9.136 -34.079 1.00 64.81 120 ASP A CA 1
ATOM 912 C C . ASP A 1 120 ? 18.388 -10.487 -33.557 1.00 64.81 120 ASP A C 1
ATOM 914 O O . ASP A 1 120 ? 17.867 -11.313 -34.302 1.00 64.81 120 ASP A O 1
ATOM 918 N N . ILE A 1 121 ? 18.497 -10.711 -32.245 1.00 60.97 121 ILE A N 1
ATOM 919 C CA . ILE A 1 121 ? 18.029 -11.939 -31.564 1.00 60.97 121 ILE A CA 1
ATOM 920 C C . ILE A 1 121 ? 16.509 -12.168 -31.737 1.00 60.97 121 ILE A C 1
ATOM 922 O O . ILE A 1 121 ? 16.034 -13.294 -31.627 1.00 60.97 121 ILE A O 1
ATOM 926 N N . LEU A 1 122 ? 15.742 -11.113 -32.038 1.00 60.06 122 LEU A N 1
ATOM 927 C CA . LEU A 1 122 ? 14.282 -11.149 -32.201 1.00 60.06 122 LEU A CA 1
ATOM 928 C C . LEU A 1 122 ? 13.812 -10.946 -33.656 1.00 60.06 122 LEU A C 1
ATOM 930 O O . LEU A 1 122 ? 12.615 -11.018 -33.905 1.00 60.06 122 LEU A O 1
ATOM 934 N N . GLY A 1 123 ? 14.707 -10.664 -34.614 1.00 60.06 123 GLY A N 1
ATOM 935 C CA . GLY A 1 123 ? 14.359 -10.479 -36.036 1.00 60.06 123 GLY A CA 1
ATOM 936 C C . GLY A 1 123 ? 13.547 -9.218 -36.394 1.00 60.06 123 GLY A C 1
ATOM 937 O O . GLY A 1 123 ? 13.200 -9.036 -37.557 1.00 60.06 123 GLY A O 1
ATOM 938 N N . PHE A 1 124 ? 13.256 -8.341 -35.425 1.00 62.41 124 PHE A N 1
ATOM 939 C CA . PHE A 1 124 ? 12.431 -7.131 -35.595 1.00 62.41 124 PHE A CA 1
ATOM 940 C C . PHE A 1 124 ? 13.225 -5.804 -35.628 1.00 62.41 124 PHE A C 1
ATOM 942 O O . PHE A 1 124 ? 12.607 -4.743 -35.690 1.00 62.41 124 PHE A O 1
ATOM 949 N N . GLY A 1 125 ? 14.564 -5.817 -35.554 1.00 62.53 125 GLY A N 1
ATOM 950 C CA . GLY A 1 125 ? 15.379 -4.588 -35.504 1.00 62.53 125 GLY A CA 1
ATOM 951 C C . GLY A 1 125 ? 15.457 -3.926 -34.118 1.00 62.53 125 GLY A C 1
ATOM 952 O O . GLY A 1 125 ? 15.729 -2.729 -34.011 1.00 62.53 125 GLY A O 1
ATOM 953 N N . LEU A 1 126 ? 15.180 -4.672 -33.040 1.00 64.62 126 LEU A N 1
ATOM 954 C CA . LEU A 1 126 ? 15.153 -4.181 -31.652 1.00 64.62 126 LEU A CA 1
ATOM 955 C C . LEU A 1 126 ? 16.542 -4.258 -30.991 1.00 64.62 126 LEU A C 1
ATOM 957 O O . LEU A 1 126 ? 16.725 -4.910 -29.964 1.00 64.62 126 LEU A O 1
ATOM 961 N N . VAL A 1 127 ? 17.534 -3.576 -31.559 1.00 68.56 127 VAL A N 1
ATOM 962 C CA . VAL A 1 127 ? 18.884 -3.513 -30.975 1.00 68.56 127 VAL A CA 1
ATOM 963 C C . VAL A 1 127 ? 19.321 -2.059 -30.817 1.00 68.56 127 VAL A C 1
ATOM 965 O O . VAL A 1 127 ? 18.988 -1.198 -31.630 1.00 68.56 127 VAL A O 1
ATOM 968 N N . GLY A 1 128 ? 20.039 -1.752 -29.735 1.00 69.19 128 GLY A N 1
ATOM 969 C CA . GLY A 1 128 ? 20.518 -0.391 -29.476 1.00 69.19 128 GLY A CA 1
ATOM 970 C C . GLY A 1 128 ? 19.543 0.479 -28.690 1.00 69.19 128 GLY A C 1
ATOM 971 O O . GLY A 1 128 ? 18.571 0.011 -28.092 1.00 69.19 128 GLY A O 1
ATOM 972 N N . ASN A 1 129 ? 19.802 1.787 -28.724 1.00 75.06 129 ASN A N 1
ATOM 973 C CA . ASN A 1 129 ? 18.936 2.798 -28.117 1.00 75.06 129 ASN A CA 1
ATOM 974 C C . ASN A 1 129 ? 17.506 2.748 -28.680 1.00 75.06 129 ASN A C 1
ATOM 976 O O . ASN A 1 129 ? 16.563 3.010 -27.942 1.00 75.06 129 ASN A O 1
ATOM 980 N N . THR A 1 130 ? 17.333 2.358 -29.948 1.00 77.44 130 THR A N 1
ATOM 981 C CA . THR A 1 130 ? 16.017 2.167 -30.578 1.00 77.44 130 THR A CA 1
ATOM 982 C C . THR A 1 130 ? 15.239 1.021 -29.925 1.00 77.44 130 THR A C 1
ATOM 984 O O . THR A 1 130 ? 14.061 1.184 -29.613 1.00 77.44 130 THR A O 1
ATOM 987 N N . GLY A 1 131 ? 15.900 -0.108 -29.635 1.00 76.31 131 GLY A N 1
ATOM 988 C CA . GLY A 1 131 ? 15.294 -1.241 -28.925 1.00 76.31 131 GLY A CA 1
ATOM 989 C C . GLY A 1 131 ? 14.894 -0.893 -27.489 1.00 76.31 131 GLY A C 1
ATOM 990 O O . GLY A 1 131 ? 13.782 -1.208 -27.065 1.00 76.31 131 GLY A O 1
ATOM 991 N N . LEU A 1 132 ? 15.753 -0.163 -26.766 1.00 78.81 132 LEU A N 1
ATOM 992 C CA . LEU A 1 132 ? 15.428 0.350 -25.430 1.00 78.81 132 LEU A CA 1
ATOM 993 C C . LEU A 1 132 ? 14.227 1.311 -25.470 1.00 78.81 132 LEU A C 1
ATOM 995 O O . LEU A 1 132 ? 13.364 1.247 -24.600 1.00 78.81 132 LEU A O 1
ATOM 999 N N . LEU A 1 133 ? 14.144 2.177 -26.483 1.00 81.88 133 LEU A N 1
ATOM 1000 C CA . LEU A 1 133 ? 13.052 3.140 -26.628 1.00 81.88 133 LEU A CA 1
ATOM 1001 C C . LEU A 1 133 ? 11.717 2.436 -26.916 1.00 81.88 133 LEU A C 1
ATOM 1003 O O . LEU A 1 133 ? 10.726 2.737 -26.255 1.00 81.88 133 LEU A O 1
ATOM 1007 N N . ILE A 1 134 ? 11.693 1.447 -27.818 1.00 83.06 134 ILE A N 1
ATOM 1008 C CA . ILE A 1 134 ? 10.498 0.622 -28.083 1.00 83.06 134 ILE A CA 1
ATOM 1009 C C . ILE A 1 134 ? 10.067 -0.127 -26.817 1.00 83.06 134 ILE A C 1
ATOM 1011 O O . ILE A 1 134 ? 8.885 -0.132 -26.472 1.00 83.06 134 ILE A O 1
ATOM 1015 N N . TYR A 1 135 ? 11.021 -0.711 -26.090 1.00 84.25 135 TYR A N 1
ATOM 1016 C CA . TYR A 1 135 ? 10.761 -1.380 -24.819 1.00 84.25 135 TYR A CA 1
ATOM 1017 C C . TYR A 1 135 ? 10.150 -0.433 -23.771 1.00 84.25 135 TYR A C 1
ATOM 1019 O O . TYR A 1 135 ? 9.145 -0.771 -23.144 1.00 84.25 135 TYR A O 1
ATOM 1027 N N . LEU A 1 136 ? 10.702 0.775 -23.613 1.00 85.12 136 LEU A N 1
ATOM 1028 C CA . LEU A 1 136 ? 10.179 1.785 -22.689 1.00 85.12 136 LEU A CA 1
ATOM 1029 C C . LEU A 1 136 ? 8.780 2.270 -23.086 1.00 85.12 136 LEU A C 1
ATOM 1031 O O . LEU A 1 136 ? 7.929 2.433 -22.213 1.00 85.12 136 LEU A O 1
ATOM 1035 N N . VAL A 1 137 ? 8.512 2.460 -24.383 1.00 88.56 137 VAL A N 1
ATOM 1036 C CA . VAL A 1 137 ? 7.177 2.825 -24.889 1.00 88.56 137 VAL A CA 1
ATOM 1037 C C . VAL A 1 137 ? 6.169 1.714 -24.611 1.00 88.56 137 VAL A C 1
ATOM 1039 O O . VAL A 1 137 ? 5.069 1.995 -24.137 1.00 88.56 137 VAL A O 1
ATOM 1042 N N . PHE A 1 138 ? 6.541 0.455 -24.845 1.00 87.81 138 PHE A N 1
ATOM 1043 C CA . PHE A 1 138 ? 5.692 -0.691 -24.528 1.00 87.81 138 PHE A CA 1
ATOM 1044 C C . PHE A 1 138 ? 5.380 -0.756 -23.028 1.00 87.81 138 PHE A C 1
ATOM 1046 O O . PHE A 1 138 ? 4.213 -0.835 -22.641 1.00 87.81 138 PHE A O 1
ATOM 1053 N N . LEU A 1 139 ? 6.401 -0.632 -22.175 1.00 89.00 139 LEU A N 1
ATOM 1054 C CA . LEU A 1 139 ? 6.244 -0.615 -20.721 1.00 89.00 139 LEU A CA 1
ATOM 1055 C C . LEU A 1 139 ? 5.344 0.543 -20.255 1.00 89.00 139 LEU A C 1
ATOM 1057 O O . LEU A 1 139 ? 4.454 0.338 -19.427 1.00 89.00 139 LEU A O 1
ATOM 1061 N N . ALA A 1 140 ? 5.533 1.744 -20.809 1.00 89.38 140 ALA A N 1
ATOM 1062 C CA . ALA A 1 140 ? 4.711 2.914 -20.511 1.00 89.38 140 ALA A CA 1
ATOM 1063 C C . ALA A 1 140 ? 3.256 2.728 -20.966 1.00 89.38 140 ALA A C 1
ATOM 1065 O O . ALA A 1 140 ? 2.336 3.112 -20.246 1.00 89.38 140 ALA A O 1
ATOM 1066 N N . CYS A 1 141 ? 3.032 2.097 -22.121 1.00 92.56 141 CYS A N 1
ATOM 1067 C CA . CYS A 1 141 ? 1.698 1.784 -22.624 1.00 92.56 141 CYS A CA 1
ATOM 1068 C C . CYS A 1 141 ? 0.981 0.776 -21.712 1.00 92.56 141 CYS A C 1
ATOM 1070 O O . CYS A 1 141 ? -0.161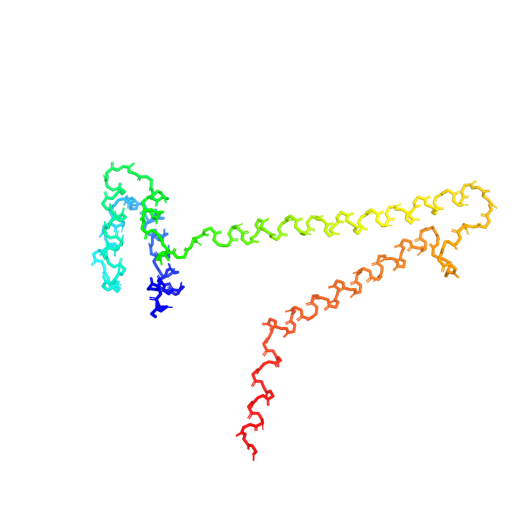 1.008 -21.317 1.00 92.56 141 CYS A O 1
ATOM 1072 N N . VAL A 1 142 ? 1.669 -0.291 -21.287 1.00 90.50 142 VAL A N 1
ATOM 1073 C CA . VAL A 1 142 ? 1.136 -1.284 -20.337 1.00 90.50 142 VAL A CA 1
ATOM 1074 C C . VAL A 1 142 ? 0.823 -0.642 -18.981 1.00 90.50 142 VAL A C 1
ATOM 1076 O O . VAL A 1 142 ? -0.263 -0.849 -18.437 1.00 90.50 142 VAL A O 1
ATOM 1079 N N . ALA A 1 143 ? 1.726 0.183 -18.445 1.00 88.50 143 ALA A N 1
ATOM 1080 C CA . ALA A 1 143 ? 1.495 0.919 -17.201 1.00 88.50 143 ALA A CA 1
ATOM 1081 C C . ALA A 1 143 ? 0.331 1.922 -17.329 1.00 88.50 143 ALA A C 1
ATOM 1083 O O . ALA A 1 143 ? -0.502 2.044 -16.427 1.00 88.50 143 ALA A O 1
ATOM 1084 N N . GLY A 1 144 ? 0.224 2.604 -18.471 1.00 90.69 144 GLY A N 1
ATOM 1085 C CA . GLY A 1 144 ? -0.894 3.478 -18.824 1.00 90.69 144 GLY A CA 1
ATOM 1086 C C . GLY A 1 144 ? -2.226 2.728 -18.871 1.00 90.69 144 GLY A C 1
ATOM 1087 O O . GLY A 1 144 ? -3.198 3.153 -18.253 1.00 90.69 144 GLY A O 1
ATOM 1088 N N . ALA A 1 145 ? -2.270 1.564 -19.518 1.00 87.06 145 ALA A N 1
ATOM 1089 C CA . ALA A 1 145 ? -3.455 0.713 -19.553 1.00 87.06 145 ALA A CA 1
ATOM 1090 C C . ALA A 1 145 ? -3.834 0.216 -18.148 1.00 87.06 145 ALA A C 1
ATOM 1092 O O . ALA A 1 145 ? -4.996 0.302 -17.753 1.00 87.06 145 ALA A O 1
ATOM 1093 N N . ALA A 1 146 ? -2.858 -0.228 -17.350 1.00 86.00 146 ALA A N 1
ATOM 1094 C CA . ALA A 1 146 ? -3.087 -0.669 -15.975 1.00 86.00 146 ALA A CA 1
ATOM 1095 C C . ALA A 1 146 ? -3.635 0.463 -15.091 1.00 86.00 146 ALA A C 1
ATOM 1097 O O . ALA A 1 146 ? -4.600 0.267 -14.350 1.00 86.00 146 ALA A O 1
ATOM 1098 N N . THR A 1 147 ? -3.065 1.667 -15.193 1.00 86.50 147 THR A N 1
ATOM 1099 C CA . THR A 1 147 ? -3.553 2.844 -14.460 1.00 86.50 147 THR A CA 1
ATOM 1100 C C . THR A 1 147 ? -4.923 3.300 -14.954 1.00 86.50 147 THR A C 1
ATOM 1102 O O . THR A 1 147 ? -5.748 3.694 -14.132 1.00 86.50 147 THR A O 1
ATOM 1105 N N . PHE A 1 148 ? -5.213 3.203 -16.253 1.00 86.88 148 PHE A N 1
ATOM 1106 C CA . PHE A 1 148 ? -6.530 3.487 -16.819 1.00 86.88 148 PHE A CA 1
ATOM 1107 C C . PHE A 1 148 ? -7.591 2.511 -16.298 1.00 86.88 148 PHE A C 1
ATOM 1109 O O . PHE A 1 148 ? -8.631 2.951 -15.816 1.00 86.88 148 PHE A O 1
ATOM 1116 N N . VAL A 1 149 ? -7.307 1.205 -16.296 1.00 82.88 149 VAL A N 1
ATOM 1117 C CA . VAL A 1 149 ? -8.191 0.172 -15.729 1.00 82.88 149 VAL A CA 1
ATOM 1118 C C . VAL A 1 149 ? -8.393 0.399 -14.233 1.00 82.88 149 VAL A C 1
ATOM 1120 O O . VAL A 1 149 ? -9.527 0.412 -13.756 1.00 82.88 149 VAL A O 1
ATOM 1123 N N . TYR A 1 150 ? -7.316 0.659 -13.491 1.00 82.56 150 TYR A N 1
ATOM 1124 C CA . TYR A 1 150 ? -7.392 0.967 -12.065 1.00 82.56 150 TYR A CA 1
ATOM 1125 C C . TYR A 1 150 ? -8.259 2.200 -11.792 1.00 82.56 150 TYR A C 1
ATOM 1127 O O . TYR A 1 150 ? -9.103 2.183 -10.894 1.00 82.56 150 TYR A O 1
ATOM 1135 N N . GLN A 1 151 ? -8.099 3.260 -12.586 1.00 80.31 151 GLN A N 1
ATOM 1136 C CA . GLN A 1 151 ? -8.927 4.458 -12.495 1.00 80.31 151 GLN A CA 1
ATOM 1137 C C . GLN A 1 151 ? -10.382 4.192 -12.897 1.00 80.31 151 GLN A C 1
ATOM 1139 O O . GLN A 1 151 ? -11.280 4.692 -12.224 1.00 80.31 151 GLN A O 1
ATOM 1144 N N . ALA A 1 152 ? -10.641 3.393 -13.933 1.00 79.56 152 ALA A N 1
ATOM 1145 C CA . ALA A 1 152 ? -11.988 3.041 -14.382 1.00 79.56 152 ALA A CA 1
ATOM 1146 C C . ALA A 1 152 ? -12.753 2.226 -13.324 1.00 79.56 152 ALA A C 1
ATOM 1148 O O . ALA A 1 152 ? -13.921 2.507 -13.047 1.00 79.56 152 ALA A O 1
ATOM 1149 N N . VAL A 1 153 ? -12.071 1.279 -12.670 1.00 76.31 153 VAL A N 1
ATOM 1150 C CA . VAL A 1 153 ? -12.612 0.495 -11.550 1.00 76.31 153 VAL A CA 1
ATOM 1151 C C . VAL A 1 153 ? -12.831 1.382 -10.323 1.00 76.31 153 VAL A C 1
ATOM 1153 O O . VAL A 1 153 ? -13.911 1.363 -9.735 1.00 76.31 153 VAL A O 1
ATOM 1156 N N . ARG A 1 154 ? -11.854 2.226 -9.960 1.00 67.75 154 ARG A N 1
ATOM 1157 C CA . ARG A 1 154 ? -11.977 3.154 -8.822 1.00 67.75 154 ARG A CA 1
ATOM 1158 C C . ARG A 1 154 ? -13.070 4.200 -8.991 1.00 67.75 154 ARG A C 1
ATOM 1160 O O . ARG A 1 154 ? -13.677 4.594 -8.002 1.00 67.75 154 ARG A O 1
ATOM 1167 N N . ARG A 1 155 ? -13.312 4.667 -10.216 1.00 69.12 155 ARG A N 1
ATOM 1168 C CA . ARG A 1 155 ? -14.377 5.636 -10.511 1.00 69.12 155 ARG A CA 1
ATOM 1169 C C . ARG A 1 155 ? -15.772 4.998 -10.495 1.00 69.12 155 ARG A C 1
ATOM 1171 O O . ARG A 1 155 ? -16.748 5.710 -10.698 1.00 69.12 155 ARG A O 1
ATOM 1178 N N . GLY A 1 156 ? -15.891 3.688 -10.241 1.00 57.94 156 GLY A N 1
ATOM 1179 C CA . GLY A 1 156 ? -17.177 3.017 -10.026 1.00 57.94 156 GLY A CA 1
ATOM 1180 C C . GLY A 1 156 ? -18.094 2.994 -11.254 1.00 57.94 156 GLY A C 1
ATOM 1181 O O . GLY A 1 156 ? -19.283 2.720 -11.125 1.00 57.94 156 GLY A O 1
ATOM 1182 N N . VAL A 1 157 ? -17.561 3.270 -12.448 1.00 55.91 157 VAL A N 1
ATOM 1183 C CA . VAL A 1 157 ? -18.355 3.428 -13.679 1.00 55.91 157 VAL A CA 1
ATOM 1184 C C . VAL A 1 157 ? -18.838 2.079 -14.230 1.00 55.91 157 VAL A C 1
ATOM 1186 O O . VAL A 1 157 ? -19.851 2.029 -14.922 1.00 55.91 157 VAL A O 1
ATOM 1189 N N . LEU A 1 158 ? -18.165 0.976 -13.886 1.00 53.53 158 LEU A N 1
ATOM 1190 C CA . LEU A 1 158 ? -18.426 -0.341 -14.477 1.00 53.53 158 LEU A CA 1
ATOM 1191 C C . LEU A 1 158 ? -19.410 -1.239 -13.709 1.00 53.53 158 LEU A C 1
ATOM 1193 O O . LEU A 1 158 ? -19.873 -2.206 -14.303 1.00 53.53 158 LEU A O 1
ATOM 1197 N N . TRP A 1 159 ? -19.779 -0.948 -12.450 1.00 53.75 159 TRP A N 1
ATOM 1198 C CA . TRP A 1 159 ? -20.611 -1.893 -11.674 1.00 53.75 159 TRP A CA 1
ATOM 1199 C C . TRP A 1 159 ? -22.053 -1.440 -11.406 1.00 53.75 159 TRP A C 1
ATOM 1201 O O . TRP A 1 159 ? -22.953 -2.272 -11.391 1.00 53.75 159 TRP A O 1
ATOM 1211 N N . THR A 1 160 ? -22.343 -0.148 -11.236 1.00 56.69 160 THR A N 1
ATOM 1212 C CA . THR A 1 160 ? -23.701 0.253 -10.806 1.00 56.69 160 THR A CA 1
ATOM 1213 C C . THR A 1 160 ? -24.675 0.515 -11.954 1.00 56.69 160 THR A C 1
ATOM 1215 O O . THR A 1 160 ? -25.869 0.279 -11.807 1.00 56.69 160 THR A O 1
ATOM 1218 N N . ARG A 1 161 ? -24.201 0.974 -13.118 1.00 54.66 161 ARG A N 1
ATOM 1219 C CA . ARG A 1 161 ? -25.088 1.451 -14.195 1.00 54.66 161 ARG A CA 1
ATOM 1220 C C . ARG A 1 161 ? -25.677 0.388 -15.141 1.00 54.66 161 ARG A C 1
ATOM 1222 O O . ARG A 1 161 ? -26.823 0.586 -15.542 1.00 54.66 161 ARG A O 1
ATOM 1229 N N . PRO A 1 162 ? -24.992 -0.712 -15.516 1.00 59.09 162 PRO A N 1
ATOM 1230 C CA . PRO A 1 162 ? -25.585 -1.691 -16.432 1.00 59.09 162 PRO A CA 1
ATOM 1231 C C . PRO A 1 162 ? -26.568 -2.643 -15.729 1.00 59.09 162 PRO A C 1
ATOM 1233 O O . PRO A 1 162 ? -27.595 -2.988 -16.304 1.00 59.09 162 PRO A O 1
ATOM 1236 N N . LEU A 1 163 ? -26.317 -2.987 -14.459 1.00 56.03 163 LEU A N 1
ATOM 1237 C CA . LEU A 1 163 ? -27.203 -3.836 -13.646 1.00 56.03 163 LEU A CA 1
ATOM 1238 C C . LEU A 1 163 ? -28.575 -3.192 -13.405 1.00 56.03 163 LEU A C 1
ATOM 1240 O O . LEU A 1 163 ? -29.594 -3.875 -13.434 1.00 56.03 163 LEU A O 1
ATOM 1244 N N . GLN A 1 164 ? -28.617 -1.868 -13.246 1.00 58.06 164 GLN A N 1
ATOM 1245 C CA . GLN A 1 164 ? -29.864 -1.138 -13.018 1.00 58.06 164 GLN A CA 1
ATOM 1246 C C . GLN A 1 164 ? -30.746 -1.049 -14.277 1.00 58.06 164 GLN A C 1
ATOM 1248 O O . GLN A 1 164 ? -31.963 -0.961 -14.159 1.00 58.06 164 GLN A O 1
ATOM 1253 N N . LYS A 1 165 ? -30.157 -1.116 -15.481 1.00 61.22 165 LYS A N 1
ATOM 1254 C CA . LYS A 1 165 ? -30.921 -1.173 -16.741 1.00 61.22 165 LYS A CA 1
ATOM 1255 C C . LYS A 1 165 ? -31.458 -2.570 -17.053 1.00 61.22 165 LYS A C 1
ATOM 1257 O O . LYS A 1 165 ? -32.497 -2.664 -17.686 1.00 61.22 165 LYS A O 1
ATOM 1262 N N . ALA A 1 166 ? -30.789 -3.625 -16.586 1.00 68.88 166 ALA A N 1
ATOM 1263 C CA . ALA A 1 166 ? -31.217 -5.005 -16.813 1.00 68.88 166 ALA A CA 1
ATOM 1264 C C . ALA A 1 166 ? -32.360 -5.469 -15.887 1.00 68.88 166 ALA A C 1
ATOM 1266 O O . ALA A 1 166 ? -33.014 -6.450 -16.206 1.00 68.88 166 ALA A O 1
ATOM 1267 N N . MET A 1 167 ? -32.602 -4.795 -14.752 1.00 60.66 167 MET A N 1
ATOM 1268 C CA . MET A 1 167 ? -33.703 -5.134 -13.826 1.00 60.66 167 MET A CA 1
ATOM 1269 C C . MET A 1 167 ? -34.973 -4.283 -14.017 1.00 60.66 167 MET A C 1
ATOM 1271 O O . MET A 1 167 ? -35.967 -4.530 -13.342 1.00 60.66 167 MET A O 1
ATOM 1275 N N . LEU A 1 168 ? -34.937 -3.259 -14.878 1.00 69.19 168 LEU A N 1
ATOM 1276 C CA . LEU A 1 168 ? -36.072 -2.361 -15.161 1.00 69.19 168 LEU A CA 1
ATOM 1277 C C . LEU A 1 168 ? -36.701 -2.595 -16.549 1.00 69.19 168 LEU A C 1
ATOM 1279 O O . LEU A 1 168 ? -37.513 -1.782 -16.990 1.00 69.19 168 LEU A O 1
ATOM 1283 N N . GLN A 1 169 ? -36.331 -3.684 -17.226 1.00 57.03 169 GLN A N 1
ATOM 1284 C CA . GLN A 1 169 ? -37.010 -4.222 -18.410 1.00 57.03 169 GLN A CA 1
ATOM 1285 C C . GLN A 1 169 ? -37.506 -5.628 -18.095 1.00 57.03 169 GLN A C 1
ATOM 1287 O O . GLN A 1 169 ? -38.593 -5.971 -18.604 1.00 57.03 169 GLN A O 1
#

pLDDT: mean 75.32, std 12.6, range [32.75, 92.88]

Radius of gyration: 27.85 Å; chains: 1; bounding box: 69×39×73 Å

Foldseek 3Di:
DPDDQADDPVNVVVLVVQLVVCVVVVHDNLVSLVDVLVDPDDPVVNVLSVQLSVCVVVVHDSVVSNVVSPPRYPPPCPVVCVVVVVVVVVVVVVVVLVVVLVVLAVLQVVCVVVVDHRPCPPPPSLHHPNVSVVSVVVVVVVVVVVVVVVVCVVVVVPPDPPVVVVVVD

Sequence (169 aa):
MIFSARIGLTELAQLCRRLATAIEAGIEIRQVWQREATGRVSSGLRKRLQQVADAVARGETVSDAIAETGSYFPPLQLRRNFLAAIAWPGLQFGMAVAIVGFLIWIMGVIGNVTGTKPIDILGFGLVGNTGLLIYLVFLACVAGAATFVYQAVRRGVLWTRPLQKAMLQ